Protein AF-A0A1B6HDA8-F1 (afdb_monomer)

Nearest PDB structures (foldseek):
  6xi7-assembly1_B  TM=4.904E-01  e=6.123E+00  Homo sapiens

Sequence (120 aa):
MDWLINKYRIKIRGKKWYFPLFTNMIDMALVNAHVLYNIANPKITLLDFKRQVARVYLALPSISDPKKAGRPSLSKPASKRTLETIRKNPVGHFIVRTTNGRQRKCGICKRNARKQCSKC

pLDDT: mean 83.33, std 12.79, range [51.28, 96.06]

Secondary structure (DSSP, 8-state):
-HHHHHHT---PPPSSTTHHHHHHHHHHHHHHHHHHHHHHSS---HHHHHHHHHHHHHHS--TT-TTT-SS--S---GGGSS-HHHHT-SS---EEE-TTS--EE-TTT--EESEEES--

Mean predicted aligned error: 14.11 Å

Radius of gyration: 25.86 Å; Cα contacts (8 Å, |Δi|>4): 84; chains: 1; bounding box: 62×27×57 Å

Structure (mmCIF, N/CA/C/O backbone):
data_AF-A0A1B6HDA8-F1
#
_entry.id   AF-A0A1B6HDA8-F1
#
loop_
_atom_site.group_PDB
_atom_site.id
_atom_site.type_symbol
_atom_site.label_atom_id
_atom_site.label_alt_id
_atom_site.label_comp_id
_atom_site.label_asym_id
_atom_site.label_entity_id
_atom_site.label_seq_id
_atom_site.pdbx_PDB_ins_code
_atom_site.Cartn_x
_atom_site.Cartn_y
_atom_site.Cartn_z
_atom_site.occupancy
_atom_site.B_iso_or_equiv
_atom_site.auth_seq_id
_atom_site.auth_comp_id
_atom_site.auth_asym_id
_atom_site.auth_atom_id
_atom_site.pdbx_PDB_model_num
ATOM 1 N N . MET A 1 1 ? 22.106 6.023 -12.214 1.00 66.62 1 MET A N 1
ATOM 2 C CA . MET A 1 1 ? 21.232 5.332 -11.238 1.00 66.62 1 MET A CA 1
ATOM 3 C C . MET A 1 1 ? 20.334 6.322 -10.489 1.00 66.62 1 MET A C 1
ATOM 5 O O . MET A 1 1 ? 19.130 6.097 -10.429 1.00 66.62 1 MET A O 1
ATOM 9 N N . ASP A 1 2 ? 20.869 7.457 -10.027 1.00 77.81 2 ASP A N 1
ATOM 10 C CA . ASP A 1 2 ? 20.131 8.444 -9.210 1.00 77.81 2 ASP A CA 1
ATOM 11 C C . ASP A 1 2 ? 18.897 9.069 -9.872 1.00 77.81 2 ASP A C 1
ATOM 13 O O . ASP A 1 2 ? 17.887 9.301 -9.208 1.00 77.81 2 ASP A O 1
ATOM 17 N N . TRP A 1 3 ? 18.917 9.270 -11.192 1.00 86.25 3 TRP A N 1
ATOM 18 C CA . TRP A 1 3 ? 17.743 9.757 -11.926 1.00 86.25 3 TRP A CA 1
ATOM 19 C C . TRP A 1 3 ? 16.529 8.815 -11.807 1.00 86.25 3 TRP A C 1
ATOM 21 O O . TRP A 1 3 ? 15.402 9.273 -11.606 1.00 86.25 3 TRP A O 1
ATOM 31 N N . LEU A 1 4 ? 16.750 7.494 -11.871 1.00 84.62 4 LEU A N 1
ATOM 32 C CA . LEU A 1 4 ? 15.685 6.490 -11.735 1.00 84.62 4 LEU A CA 1
ATOM 33 C C . LEU A 1 4 ? 15.117 6.467 -10.313 1.00 84.62 4 LEU A C 1
ATOM 35 O O . LEU A 1 4 ? 13.900 6.382 -10.136 1.00 84.62 4 LEU A O 1
ATOM 39 N N . ILE A 1 5 ? 15.995 6.592 -9.314 1.00 86.62 5 ILE A N 1
ATOM 40 C CA . ILE A 1 5 ? 15.625 6.662 -7.896 1.00 86.62 5 ILE A CA 1
ATOM 41 C C . ILE A 1 5 ? 14.756 7.897 -7.643 1.00 86.62 5 ILE A C 1
ATOM 43 O O . ILE A 1 5 ? 13.706 7.799 -7.008 1.00 86.62 5 ILE A O 1
ATOM 47 N N . ASN A 1 6 ? 15.143 9.055 -8.183 1.00 88.06 6 ASN A N 1
ATOM 48 C CA . ASN A 1 6 ? 14.422 10.302 -7.946 1.00 88.06 6 ASN A CA 1
ATOM 49 C C . ASN A 1 6 ? 13.035 10.334 -8.622 1.00 88.06 6 ASN A C 1
ATOM 51 O O . ASN A 1 6 ? 12.097 10.919 -8.082 1.00 88.06 6 ASN A O 1
ATOM 55 N N . LYS A 1 7 ? 12.866 9.653 -9.766 1.00 89.00 7 LYS A N 1
ATOM 56 C CA . LYS A 1 7 ? 1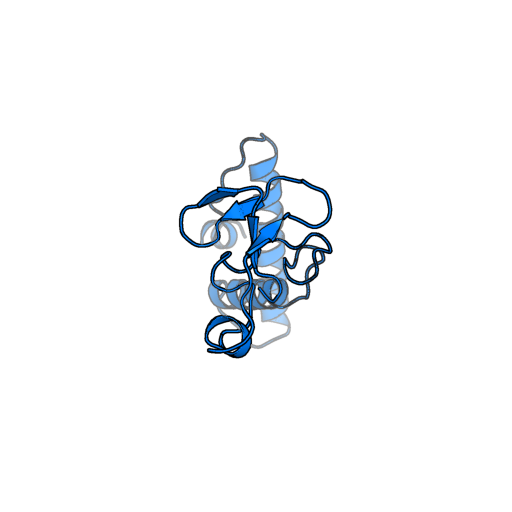1.620 9.657 -10.557 1.00 89.00 7 LYS A CA 1
ATOM 57 C C . LYS A 1 7 ? 10.399 9.117 -9.801 1.00 89.00 7 LYS A C 1
ATOM 59 O O . LYS A 1 7 ? 9.307 9.662 -9.934 1.00 89.00 7 LYS A O 1
ATOM 64 N N . TYR A 1 8 ? 10.577 8.063 -9.001 1.00 90.19 8 TYR A N 1
ATOM 65 C CA . TYR A 1 8 ? 9.499 7.435 -8.221 1.00 90.19 8 TYR A CA 1
ATOM 66 C C . TYR A 1 8 ? 9.878 7.250 -6.748 1.00 90.19 8 TYR A C 1
ATOM 68 O O . TYR A 1 8 ? 9.551 6.220 -6.155 1.00 90.19 8 TYR A O 1
ATOM 76 N N . ARG A 1 9 ? 10.576 8.228 -6.163 1.00 90.50 9 ARG A N 1
ATOM 77 C CA . ARG A 1 9 ? 11.053 8.184 -4.774 1.00 90.50 9 ARG A CA 1
ATOM 78 C C . ARG A 1 9 ? 9.913 8.017 -3.764 1.00 90.50 9 ARG A C 1
ATOM 80 O O . ARG A 1 9 ? 8.853 8.637 -3.893 1.00 90.50 9 ARG A O 1
ATOM 87 N N . ILE A 1 10 ? 10.153 7.248 -2.705 1.00 90.38 10 ILE A N 1
ATOM 88 C CA . ILE A 1 10 ? 9.261 7.143 -1.546 1.00 90.38 10 ILE A CA 1
ATOM 89 C C . ILE A 1 10 ? 9.184 8.505 -0.836 1.00 90.38 10 ILE A C 1
ATOM 91 O O . ILE A 1 10 ? 10.152 8.980 -0.244 1.00 90.38 10 ILE A O 1
ATOM 95 N N . LYS A 1 11 ? 8.003 9.137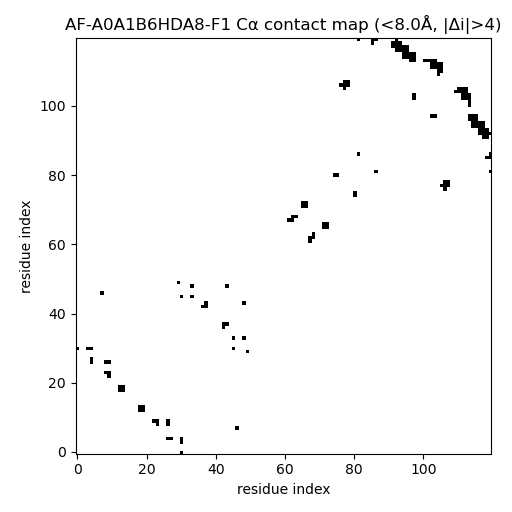 -0.863 1.00 88.69 11 LYS A N 1
ATOM 96 C CA . LYS A 1 11 ? 7.748 10.460 -0.247 1.00 88.69 11 LYS A CA 1
ATOM 97 C C . LYS A 1 11 ? 7.334 10.402 1.230 1.00 88.69 11 LYS A C 1
ATOM 99 O O . LYS A 1 11 ? 7.006 11.431 1.817 1.00 88.69 11 LYS A O 1
ATOM 104 N N . ILE A 1 12 ? 7.320 9.214 1.832 1.00 90.12 12 ILE A N 1
ATOM 105 C CA . ILE A 1 12 ? 6.935 9.031 3.235 1.00 90.12 12 ILE A CA 1
ATOM 106 C C . ILE A 1 12 ? 7.980 9.713 4.123 1.00 90.12 12 ILE A C 1
ATOM 108 O O . ILE A 1 12 ? 9.179 9.484 3.968 1.00 90.12 12 ILE A O 1
ATOM 112 N N . ARG A 1 13 ? 7.525 10.547 5.062 1.00 87.19 13 ARG A N 1
ATOM 113 C CA . ARG A 1 13 ? 8.384 11.205 6.052 1.00 87.19 13 ARG A CA 1
ATOM 114 C C . ARG A 1 13 ? 8.231 10.513 7.400 1.00 87.19 13 ARG A C 1
ATOM 116 O O . ARG A 1 13 ? 7.131 10.437 7.940 1.00 87.19 13 ARG A O 1
ATOM 123 N N . GLY A 1 14 ? 9.337 10.015 7.939 1.00 89.19 14 GLY A N 1
ATOM 124 C CA . GLY A 1 14 ? 9.410 9.490 9.299 1.00 89.19 14 GLY A CA 1
ATOM 125 C C . GLY A 1 14 ? 9.982 10.536 10.249 1.00 89.19 14 GLY A C 1
ATOM 126 O O . GLY A 1 14 ? 10.764 11.386 9.839 1.00 89.19 14 GLY A O 1
ATOM 127 N N . LYS A 1 15 ? 9.612 10.462 11.532 1.00 91.38 15 LYS A N 1
ATOM 128 C CA . LYS A 1 15 ? 10.144 11.360 12.576 1.00 91.38 15 LYS A CA 1
ATOM 129 C C . LYS A 1 15 ? 11.595 11.053 12.957 1.00 91.38 15 LYS A C 1
ATOM 131 O O . LYS A 1 15 ? 12.266 11.886 13.548 1.00 91.38 15 LYS A O 1
ATOM 136 N N . LYS A 1 16 ? 12.057 9.833 12.676 1.00 95.00 16 LYS A N 1
ATOM 137 C CA . LYS A 1 16 ? 13.387 9.359 13.059 1.00 95.00 16 LYS A CA 1
ATOM 138 C C . LYS A 1 16 ? 14.404 9.738 11.987 1.00 95.00 16 LYS A C 1
ATOM 140 O O . LYS A 1 16 ? 14.138 9.537 10.804 1.00 95.00 16 LYS A O 1
ATOM 145 N N . TRP A 1 17 ? 15.572 10.215 12.413 1.00 94.88 17 TRP A N 1
ATOM 146 C CA . TRP A 1 17 ? 16.639 10.703 11.530 1.00 94.88 17 TRP A CA 1
ATOM 147 C C . TRP A 1 17 ? 17.093 9.669 10.488 1.00 94.88 17 TRP A C 1
ATOM 149 O O . TRP A 1 17 ? 17.429 10.036 9.369 1.00 94.88 17 TRP A O 1
ATOM 159 N N . TYR A 1 18 ? 17.055 8.376 10.823 1.00 94.44 18 TYR A N 1
ATOM 160 C CA . TYR A 1 18 ? 17.486 7.297 9.932 1.00 94.44 18 TYR A CA 1
ATOM 161 C C . TYR A 1 18 ? 16.420 6.888 8.906 1.00 94.44 18 TYR A C 1
ATOM 163 O O . TYR A 1 18 ? 16.699 6.120 7.988 1.00 94.44 18 TYR A O 1
ATOM 171 N N . PHE A 1 19 ? 15.176 7.356 9.048 1.00 94.94 19 PHE A N 1
ATOM 172 C CA . PHE A 1 19 ? 14.077 6.923 8.185 1.00 94.94 19 PHE A CA 1
ATOM 173 C C . PHE A 1 19 ? 14.298 7.265 6.699 1.00 94.94 19 PHE A C 1
ATOM 175 O O . PHE A 1 19 ? 14.053 6.395 5.865 1.00 94.94 19 PHE A O 1
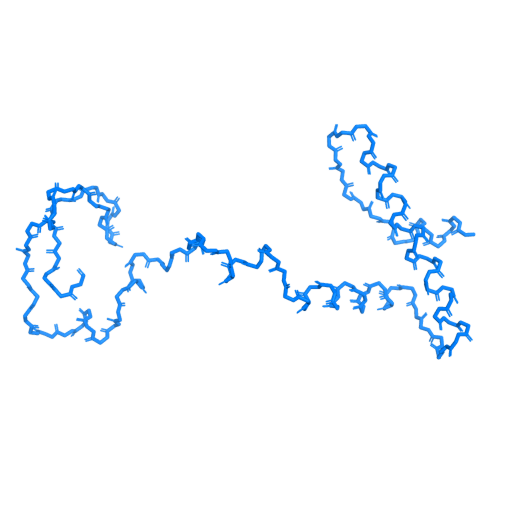ATOM 182 N N . PRO A 1 20 ? 14.809 8.460 6.336 1.00 92.00 20 PRO A N 1
ATOM 183 C CA . PRO A 1 20 ? 15.171 8.764 4.953 1.00 92.00 20 PRO A CA 1
ATOM 184 C C . PRO A 1 20 ? 16.272 7.861 4.385 1.00 92.00 20 PRO A C 1
ATOM 186 O O . PRO A 1 20 ? 16.265 7.603 3.186 1.00 92.00 20 PRO A O 1
ATOM 189 N N . LEU A 1 21 ? 17.202 7.371 5.215 1.00 93.06 21 LEU A N 1
ATOM 190 C CA . LEU A 1 21 ? 18.236 6.423 4.780 1.00 93.06 21 LEU A CA 1
ATOM 191 C C . LEU A 1 21 ? 17.605 5.071 4.449 1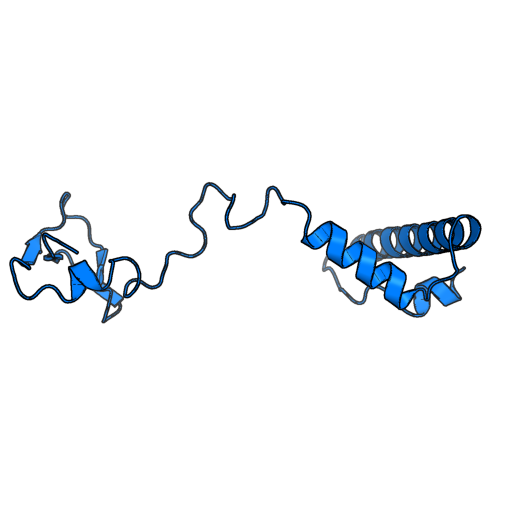.00 93.06 21 LEU A C 1
ATOM 193 O O . LEU A 1 21 ? 17.842 4.514 3.381 1.00 93.06 21 LEU A O 1
ATOM 197 N N . PHE A 1 22 ? 16.728 4.590 5.330 1.00 94.56 22 PHE A N 1
ATOM 198 C CA . PHE A 1 22 ? 16.003 3.338 5.136 1.00 94.56 22 PHE A CA 1
ATOM 199 C C . PHE A 1 22 ? 15.142 3.346 3.865 1.00 94.56 22 PHE A C 1
ATOM 201 O O . PHE A 1 22 ? 15.214 2.416 3.062 1.00 94.56 22 PHE A O 1
ATOM 208 N N . THR A 1 23 ? 14.353 4.400 3.635 1.00 93.75 23 THR A N 1
ATOM 209 C CA . THR A 1 23 ? 13.534 4.489 2.415 1.00 93.75 23 THR A CA 1
ATOM 210 C C . THR A 1 23 ? 14.392 4.607 1.158 1.00 93.75 23 THR A C 1
ATOM 212 O O . THR A 1 23 ? 14.045 4.026 0.132 1.00 93.75 23 THR A O 1
ATOM 215 N N . ASN A 1 24 ? 15.542 5.280 1.243 1.00 92.81 24 ASN A N 1
ATOM 216 C CA . ASN A 1 24 ? 16.493 5.365 0.140 1.00 92.81 24 ASN A CA 1
ATOM 217 C C . ASN A 1 24 ? 17.097 3.999 -0.219 1.00 92.81 24 ASN A C 1
ATOM 219 O O . ASN A 1 24 ? 17.195 3.677 -1.400 1.00 92.81 24 ASN A O 1
ATOM 223 N N . MET A 1 25 ? 17.438 3.174 0.778 1.00 94.44 25 MET A N 1
ATOM 224 C CA . MET A 1 25 ? 17.912 1.802 0.550 1.00 94.44 25 MET A CA 1
ATOM 225 C C . MET A 1 25 ? 16.862 0.946 -0.171 1.00 94.44 25 MET A C 1
ATOM 227 O O . MET A 1 25 ? 17.204 0.204 -1.090 1.00 94.44 25 MET A O 1
ATOM 231 N N . ILE A 1 26 ? 15.581 1.078 0.195 1.00 94.44 26 ILE A N 1
ATOM 232 C CA . ILE A 1 26 ? 14.484 0.369 -0.484 1.00 94.44 26 ILE A CA 1
ATOM 233 C C . ILE A 1 26 ? 14.356 0.821 -1.943 1.00 94.44 26 ILE A C 1
ATOM 235 O O . ILE A 1 26 ? 14.230 -0.018 -2.836 1.00 94.44 26 ILE A O 1
ATOM 239 N N . ASP A 1 27 ? 14.391 2.131 -2.203 1.00 93.62 27 ASP A N 1
ATOM 240 C CA . ASP A 1 27 ? 14.305 2.647 -3.571 1.00 93.62 27 ASP A CA 1
ATOM 241 C C . ASP A 1 27 ? 15.497 2.187 -4.429 1.00 93.62 27 ASP A C 1
ATOM 243 O O . ASP A 1 27 ? 15.292 1.788 -5.576 1.00 93.62 27 ASP A O 1
ATOM 247 N N . MET A 1 28 ? 16.715 2.165 -3.874 1.00 94.12 28 MET A N 1
ATOM 248 C CA . MET A 1 28 ? 17.903 1.621 -4.547 1.00 94.12 28 MET A CA 1
ATOM 249 C C . MET A 1 28 ? 17.737 0.137 -4.886 1.00 94.12 28 MET A C 1
ATOM 251 O O . MET A 1 28 ? 17.955 -0.261 -6.030 1.00 94.12 28 MET A O 1
ATOM 255 N N . ALA A 1 29 ? 17.293 -0.677 -3.92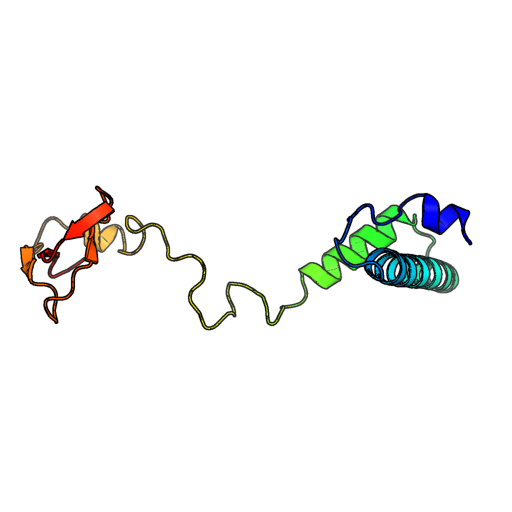3 1.00 94.94 29 ALA A N 1
ATOM 256 C CA . ALA A 1 29 ? 17.061 -2.103 -4.137 1.00 94.94 29 ALA A CA 1
ATOM 257 C C . ALA A 1 29 ? 16.021 -2.359 -5.242 1.00 94.94 29 ALA A C 1
ATOM 259 O O . ALA A 1 29 ? 16.236 -3.206 -6.108 1.00 94.94 29 ALA A O 1
ATOM 260 N N . LEU A 1 30 ? 14.924 -1.593 -5.265 1.00 95.06 30 LEU A N 1
ATOM 261 C CA . LEU A 1 30 ? 13.890 -1.704 -6.299 1.00 95.06 30 LEU A CA 1
ATOM 262 C C . LEU A 1 30 ? 14.397 -1.313 -7.690 1.00 95.06 30 LEU A C 1
ATOM 264 O O . LEU A 1 30 ? 14.064 -1.982 -8.666 1.00 95.06 30 LEU A O 1
ATOM 268 N N . VAL A 1 31 ? 15.189 -0.244 -7.798 1.00 94.88 31 VAL A N 1
ATOM 269 C CA . VAL A 1 31 ? 15.770 0.186 -9.079 1.00 94.88 31 VAL A CA 1
ATOM 270 C C . VAL A 1 31 ? 16.764 -0.855 -9.596 1.00 94.88 31 VAL A C 1
ATOM 272 O O . VAL A 1 31 ? 16.720 -1.201 -10.773 1.00 94.88 31 VAL A O 1
ATOM 275 N N . ASN A 1 32 ? 17.595 -1.423 -8.722 1.00 94.75 32 ASN A N 1
ATOM 276 C CA . ASN A 1 32 ? 18.528 -2.487 -9.099 1.00 94.75 32 ASN A CA 1
ATOM 277 C C . ASN A 1 32 ? 17.794 -3.753 -9.554 1.00 94.75 32 ASN A C 1
ATOM 279 O O . ASN A 1 32 ? 18.125 -4.321 -10.593 1.00 94.75 32 ASN A O 1
ATOM 283 N N . ALA A 1 33 ? 16.749 -4.155 -8.828 1.00 95.31 33 ALA A N 1
ATOM 284 C CA . ALA A 1 33 ? 15.907 -5.282 -9.212 1.00 95.31 33 ALA A CA 1
ATOM 285 C C . ALA A 1 33 ? 15.196 -5.048 -10.557 1.00 95.31 33 ALA A C 1
ATOM 287 O O . ALA A 1 33 ? 15.075 -5.978 -11.347 1.00 95.31 33 ALA A O 1
ATOM 288 N N . HIS A 1 34 ? 14.770 -3.815 -10.854 1.00 95.44 34 HIS A N 1
ATOM 289 C CA . HIS A 1 34 ? 14.177 -3.456 -12.149 1.00 95.44 34 HIS A CA 1
ATOM 290 C C . HIS A 1 34 ? 15.174 -3.587 -13.303 1.00 95.44 34 HIS A C 1
ATOM 292 O O . HIS A 1 34 ? 14.822 -4.105 -14.362 1.00 95.44 34 HIS A O 1
ATOM 298 N N . VAL A 1 35 ? 16.420 -3.149 -13.099 1.00 94.38 35 VAL A N 1
ATOM 299 C CA . VAL A 1 35 ? 17.491 -3.308 -14.093 1.00 94.38 35 VAL A CA 1
ATOM 300 C C . VAL A 1 35 ? 17.750 -4.790 -14.358 1.00 94.38 35 VAL A C 1
ATOM 302 O O . VAL A 1 35 ? 17.737 -5.198 -15.515 1.00 94.38 35 VAL A O 1
ATOM 305 N N . LEU A 1 36 ? 17.893 -5.602 -13.305 1.00 95.94 36 LEU A N 1
ATOM 306 C CA . LEU A 1 36 ? 18.065 -7.054 -13.430 1.00 95.94 36 LEU A CA 1
ATOM 307 C C . LEU A 1 36 ? 16.871 -7.721 -14.125 1.00 95.94 36 LEU A C 1
ATOM 309 O O . LEU A 1 36 ? 17.057 -8.553 -15.010 1.00 95.94 36 LEU A O 1
ATOM 313 N N . TYR A 1 37 ? 15.645 -7.319 -13.780 1.00 96.06 37 TYR A N 1
ATOM 314 C CA . TYR A 1 37 ? 14.435 -7.830 -14.416 1.00 96.06 37 TYR A CA 1
ATOM 315 C C . TYR A 1 37 ? 14.438 -7.565 -15.923 1.00 96.06 37 TYR A C 1
ATOM 317 O O . TYR A 1 37 ? 14.197 -8.488 -16.690 1.00 96.06 37 TYR A O 1
ATOM 325 N N . ASN A 1 38 ? 14.768 -6.344 -16.350 1.00 94.88 38 ASN A N 1
ATOM 326 C CA . ASN A 1 38 ? 14.805 -5.974 -17.769 1.00 94.88 38 ASN A CA 1
ATOM 327 C C . ASN A 1 38 ? 15.955 -6.617 -18.557 1.00 94.88 38 ASN A C 1
ATOM 329 O O . ASN A 1 38 ? 15.922 -6.589 -19.785 1.00 94.88 38 ASN A O 1
ATOM 333 N N . ILE A 1 39 ? 16.986 -7.127 -17.877 1.00 95.62 39 ILE A N 1
ATOM 334 C CA . ILE A 1 39 ? 18.051 -7.917 -18.510 1.00 95.62 39 ILE A CA 1
ATOM 335 C C . ILE A 1 39 ? 17.543 -9.334 -18.799 1.00 95.62 39 ILE A C 1
ATOM 337 O O . ILE A 1 39 ? 17.819 -9.874 -19.865 1.00 95.62 39 ILE A O 1
ATOM 341 N N . ALA A 1 40 ? 16.791 -9.926 -17.868 1.00 95.69 40 ALA A N 1
ATOM 342 C CA . ALA A 1 40 ? 16.330 -11.311 -17.966 1.00 95.69 40 ALA A CA 1
ATOM 343 C C . ALA A 1 40 ? 14.958 -11.487 -18.650 1.00 95.69 40 ALA A C 1
ATOM 345 O O . ALA A 1 40 ? 14.634 -12.584 -19.091 1.00 95.69 40 ALA A O 1
ATOM 346 N N . ASN A 1 41 ? 14.133 -10.439 -18.713 1.00 94.81 41 ASN A N 1
ATOM 347 C CA . ASN A 1 41 ? 12.730 -10.495 -19.139 1.00 94.81 41 ASN A CA 1
ATOM 348 C C . ASN A 1 41 ? 12.390 -9.356 -20.115 1.00 94.81 41 ASN A C 1
ATOM 350 O O . ASN A 1 41 ? 13.162 -8.400 -20.245 1.00 94.81 41 ASN A O 1
ATOM 354 N N . PRO A 1 42 ? 11.211 -9.401 -20.773 1.00 93.56 42 PRO A N 1
ATOM 355 C CA . PRO A 1 42 ? 10.722 -8.282 -21.566 1.00 93.56 42 PRO A CA 1
ATOM 356 C C . PRO A 1 42 ? 10.741 -6.973 -20.777 1.00 93.56 42 PRO A C 1
ATOM 358 O O . PRO A 1 42 ? 10.342 -6.917 -19.611 1.00 93.56 42 PRO A O 1
ATOM 361 N N . LYS A 1 43 ? 11.204 -5.907 -21.433 1.00 93.12 43 LYS A N 1
ATOM 362 C CA . LYS A 1 43 ? 11.354 -4.597 -20.800 1.00 93.12 43 LYS A CA 1
ATOM 363 C C . LYS A 1 43 ? 10.000 -4.081 -20.324 1.00 93.12 43 LYS A C 1
ATOM 365 O O . LYS A 1 43 ? 9.057 -3.979 -21.105 1.00 93.12 43 LYS A O 1
ATOM 370 N N . ILE A 1 44 ? 9.943 -3.669 -19.064 1.00 95.44 44 ILE A N 1
ATOM 371 C CA . ILE A 1 44 ? 8.774 -3.011 -18.475 1.00 95.44 44 ILE A CA 1
ATOM 372 C C . ILE A 1 44 ? 9.150 -1.648 -17.908 1.00 95.44 44 ILE A C 1
ATOM 374 O O . ILE A 1 44 ? 10.303 -1.383 -17.550 1.00 95.44 44 ILE A O 1
ATOM 378 N N . THR A 1 45 ? 8.167 -0.758 -17.793 1.00 94.81 45 THR A N 1
ATOM 379 C CA . THR A 1 45 ? 8.397 0.549 -17.176 1.00 94.81 45 THR A CA 1
ATOM 380 C C . THR A 1 45 ? 8.697 0.389 -15.681 1.00 94.81 45 THR A C 1
ATOM 382 O O . THR A 1 45 ? 8.162 -0.496 -15.010 1.00 94.81 45 THR A O 1
ATOM 385 N N . LEU A 1 46 ? 9.538 1.270 -15.127 1.00 93.00 46 LEU A N 1
ATOM 386 C CA . LEU A 1 46 ? 9.862 1.263 -13.693 1.00 93.00 46 LEU A CA 1
ATOM 387 C C . LEU A 1 46 ? 8.601 1.418 -12.821 1.00 93.00 46 LEU A C 1
ATOM 389 O O . LEU A 1 46 ? 8.506 0.826 -11.748 1.00 93.00 46 LEU A O 1
ATOM 393 N N . LEU A 1 47 ? 7.614 2.189 -13.290 1.00 93.62 47 LEU A N 1
ATOM 394 C CA . LEU A 1 47 ? 6.346 2.377 -12.590 1.00 93.62 47 LEU A CA 1
ATOM 395 C C . LEU A 1 47 ? 5.554 1.070 -12.494 1.00 93.62 47 LEU A C 1
ATOM 397 O O . LEU A 1 47 ? 5.068 0.726 -11.415 1.00 93.62 47 LEU A O 1
ATOM 401 N N . ASP A 1 48 ? 5.430 0.345 -13.605 1.00 95.19 48 ASP A N 1
ATOM 402 C CA . ASP A 1 48 ? 4.673 -0.904 -13.633 1.00 95.19 48 ASP A CA 1
ATOM 403 C C . ASP A 1 48 ? 5.381 -2.005 -12.852 1.00 95.19 48 ASP A C 1
ATOM 405 O O . ASP A 1 48 ? 4.720 -2.736 -12.116 1.00 95.19 48 ASP A O 1
ATOM 409 N N . PHE A 1 49 ? 6.715 -2.049 -12.893 1.00 95.44 49 PHE A N 1
ATOM 410 C CA . PHE A 1 49 ? 7.491 -2.933 -12.028 1.00 95.44 49 PHE A CA 1
ATOM 411 C C . PHE A 1 49 ? 7.199 -2.673 -10.544 1.00 95.44 49 PHE A C 1
ATOM 413 O O . PHE A 1 49 ? 6.805 -3.588 -9.821 1.00 95.44 49 PHE A O 1
ATOM 420 N N . LYS A 1 50 ? 7.282 -1.413 -10.085 1.00 94.31 50 LYS A N 1
ATOM 421 C CA . LYS A 1 50 ? 6.969 -1.059 -8.686 1.00 94.31 50 LYS A CA 1
ATOM 422 C C . LYS A 1 50 ? 5.529 -1.427 -8.308 1.00 94.31 50 LYS A C 1
ATOM 424 O O . LYS A 1 50 ? 5.296 -1.896 -7.195 1.00 94.31 50 LYS A O 1
ATOM 429 N N . ARG A 1 51 ? 4.561 -1.251 -9.218 1.00 95.12 51 ARG A N 1
ATOM 430 C CA . ARG A 1 51 ? 3.158 -1.654 -9.001 1.00 95.12 51 ARG A CA 1
ATOM 431 C C . ARG A 1 51 ? 3.010 -3.164 -8.843 1.00 95.12 51 ARG A C 1
ATOM 433 O O . ARG A 1 51 ? 2.283 -3.595 -7.952 1.00 95.12 51 ARG A O 1
ATOM 440 N N . GLN A 1 52 ? 3.669 -3.954 -9.688 1.00 95.31 52 GLN A N 1
ATOM 441 C CA . GLN A 1 52 ? 3.636 -5.414 -9.592 1.00 95.31 52 GLN A CA 1
ATOM 442 C C . GLN A 1 52 ? 4.238 -5.882 -8.269 1.00 95.31 52 GLN A C 1
ATOM 444 O O . GLN A 1 52 ? 3.580 -6.613 -7.533 1.00 95.31 52 GLN A O 1
ATOM 449 N N . VAL A 1 53 ? 5.418 -5.371 -7.912 1.00 94.56 53 VAL A N 1
ATOM 450 C CA . VAL A 1 53 ? 6.075 -5.681 -6.637 1.00 94.56 53 VAL A CA 1
ATOM 451 C C . VAL A 1 53 ? 5.163 -5.343 -5.454 1.00 94.56 53 VAL A C 1
ATOM 453 O O . VAL A 1 53 ? 4.926 -6.189 -4.595 1.00 94.56 53 VAL A O 1
ATOM 456 N N . ALA A 1 54 ? 4.571 -4.145 -5.434 1.00 92.75 54 ALA A N 1
ATOM 457 C CA . ALA A 1 54 ? 3.645 -3.747 -4.376 1.00 92.75 54 ALA A CA 1
ATOM 458 C C . ALA A 1 54 ? 2.422 -4.675 -4.280 1.00 92.75 54 ALA A C 1
ATOM 460 O O . ALA A 1 54 ? 2.037 -5.063 -3.181 1.00 92.75 54 ALA A O 1
ATOM 461 N N . ARG A 1 55 ? 1.822 -5.064 -5.413 1.00 93.19 55 ARG A N 1
ATOM 462 C CA . ARG A 1 55 ? 0.683 -5.997 -5.441 1.00 93.19 55 ARG A CA 1
ATOM 463 C C . ARG A 1 55 ? 1.054 -7.370 -4.894 1.00 93.19 55 ARG A C 1
ATOM 465 O O . ARG A 1 55 ? 0.281 -7.912 -4.114 1.00 93.19 55 ARG A O 1
ATOM 472 N N . VAL A 1 56 ? 2.223 -7.899 -5.256 1.00 92.12 56 VAL A N 1
ATOM 473 C CA . VAL A 1 56 ? 2.718 -9.182 -4.734 1.00 92.12 56 VAL A CA 1
ATOM 474 C C . VAL A 1 56 ? 2.876 -9.103 -3.216 1.00 92.12 56 VAL A C 1
ATOM 476 O O . VAL A 1 56 ? 2.314 -9.930 -2.506 1.00 92.12 56 VAL A O 1
ATOM 479 N N . TYR A 1 57 ? 3.541 -8.065 -2.699 1.00 88.50 57 TYR A N 1
ATOM 480 C CA . TYR A 1 57 ? 3.715 -7.899 -1.252 1.00 88.50 57 TYR A CA 1
ATOM 481 C C . TYR A 1 57 ? 2.408 -7.660 -0.487 1.00 88.50 57 TYR A C 1
ATOM 483 O O . TYR A 1 57 ? 2.296 -8.081 0.660 1.00 88.50 57 TYR A O 1
ATOM 491 N N . LEU A 1 58 ? 1.416 -7.012 -1.102 1.00 85.00 58 LEU A N 1
ATOM 492 C CA . LEU A 1 58 ? 0.088 -6.830 -0.508 1.00 85.00 58 LEU A CA 1
ATOM 493 C C . LEU A 1 58 ? -0.772 -8.100 -0.556 1.00 85.00 58 LEU A C 1
ATOM 495 O O . LEU A 1 58 ? -1.625 -8.280 0.310 1.00 85.00 58 LEU A O 1
ATOM 499 N N . ALA A 1 59 ? -0.582 -8.953 -1.565 1.00 84.81 59 ALA A N 1
ATOM 500 C CA . ALA A 1 59 ? -1.286 -10.226 -1.699 1.00 84.81 59 ALA A CA 1
ATOM 501 C C . ALA A 1 59 ? -0.692 -11.323 -0.804 1.00 84.81 59 ALA A C 1
ATOM 503 O O . ALA A 1 59 ? -1.394 -12.275 -0.457 1.00 84.81 59 ALA A O 1
ATOM 504 N N . LEU A 1 60 ? 0.585 -11.196 -0.422 1.00 82.81 60 LEU A N 1
ATOM 505 C CA . LEU A 1 60 ? 1.212 -12.112 0.519 1.00 82.81 60 LEU A CA 1
ATOM 506 C C . LEU A 1 60 ? 0.453 -12.080 1.857 1.00 82.81 60 LEU A C 1
ATOM 508 O O . LEU A 1 60 ? 0.234 -11.003 2.418 1.00 82.81 60 LEU A O 1
ATOM 512 N N . PRO A 1 61 ? 0.059 -13.246 2.397 1.00 70.69 61 PRO A N 1
ATOM 513 C CA . PRO A 1 61 ? -0.615 -13.306 3.682 1.00 70.69 61 PRO A CA 1
ATOM 514 C C . PRO A 1 61 ? 0.313 -12.766 4.774 1.00 70.69 61 PRO A C 1
ATOM 516 O O . PRO A 1 61 ? 1.290 -13.415 5.143 1.00 70.69 61 PRO A O 1
ATOM 519 N N . SER A 1 62 ? 0.012 -11.582 5.302 1.00 66.62 62 SER A N 1
ATOM 520 C CA . SER A 1 62 ? 0.837 -10.965 6.334 1.00 66.62 62 SER A CA 1
ATOM 521 C C . SER A 1 62 ? 0.477 -11.499 7.722 1.00 66.62 62 SER A C 1
ATOM 523 O O . SER A 1 62 ? -0.677 -11.798 8.029 1.00 66.62 62 SER A O 1
ATOM 525 N N . ILE A 1 63 ? 1.477 -11.597 8.601 1.00 58.94 63 ILE A N 1
ATOM 526 C CA . ILE A 1 63 ? 1.271 -11.865 10.040 1.00 58.94 63 ILE A CA 1
ATOM 527 C C . ILE A 1 63 ? 0.407 -10.752 10.667 1.00 58.94 63 ILE A C 1
ATOM 529 O O . ILE A 1 63 ? -0.324 -10.968 11.629 1.00 58.94 63 ILE A O 1
ATOM 533 N N . SER A 1 64 ? 0.465 -9.560 10.076 1.00 55.75 64 SER A N 1
ATOM 534 C CA . SER A 1 64 ? -0.325 -8.379 10.404 1.00 55.75 64 SER A CA 1
ATOM 535 C C . SER A 1 64 ? -1.662 -8.291 9.658 1.00 55.75 64 SER A C 1
ATOM 537 O O . SER A 1 64 ? -2.329 -7.262 9.773 1.00 55.75 64 SER A O 1
ATOM 539 N N . ASP A 1 65 ? -2.080 -9.331 8.920 1.00 61.06 65 ASP A N 1
ATOM 540 C CA . ASP A 1 65 ? -3.398 -9.373 8.290 1.00 61.06 65 ASP A CA 1
ATOM 541 C C . ASP A 1 65 ? -4.432 -9.266 9.418 1.00 61.06 65 ASP A C 1
ATOM 543 O O . ASP A 1 65 ? -4.463 -10.132 10.298 1.00 61.06 65 ASP A O 1
ATOM 547 N N . PRO A 1 66 ? -5.283 -8.225 9.444 1.00 56.62 66 PRO A N 1
ATOM 548 C CA . PRO A 1 66 ? -6.292 -8.064 10.484 1.00 56.62 66 PRO A CA 1
ATOM 549 C C . PRO A 1 66 ? -7.210 -9.283 10.617 1.00 56.62 66 PRO A C 1
ATOM 551 O O . PRO A 1 66 ? -7.772 -9.500 11.687 1.00 56.62 66 PRO A O 1
ATOM 554 N N . LYS A 1 67 ? -7.352 -10.083 9.547 1.00 56.47 67 LYS A N 1
ATOM 555 C CA . LYS A 1 67 ? -8.107 -11.342 9.545 1.00 56.47 67 LYS A CA 1
ATOM 556 C C . LYS A 1 67 ? -7.374 -12.489 10.249 1.00 56.47 67 LYS A C 1
ATOM 558 O O . LYS A 1 67 ? -8.032 -13.417 10.705 1.00 56.47 67 LYS A O 1
ATOM 563 N N . LYS A 1 68 ? -6.039 -12.435 10.329 1.00 52.72 68 LYS A N 1
ATOM 564 C CA . LYS A 1 68 ? -5.166 -13.410 11.012 1.00 52.72 68 LYS A CA 1
ATOM 565 C C . LYS A 1 68 ? -4.667 -12.932 12.373 1.00 52.72 68 LYS A C 1
ATOM 567 O O . LYS A 1 68 ? -4.195 -13.744 13.165 1.00 52.72 68 LYS A O 1
ATOM 572 N N . ALA A 1 69 ? -4.781 -11.639 12.669 1.00 56.00 69 ALA A N 1
ATOM 573 C CA . ALA A 1 69 ? -4.551 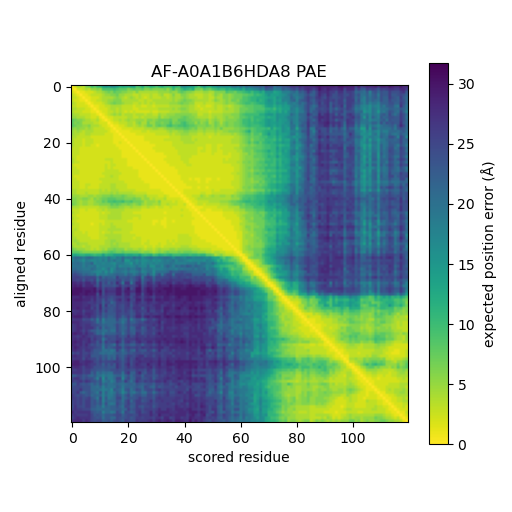-11.113 14.001 1.00 56.00 69 ALA A CA 1
ATOM 574 C C . ALA A 1 69 ? -5.525 -11.809 14.967 1.00 56.00 69 ALA A C 1
ATOM 576 O O . ALA A 1 69 ? -6.722 -11.537 14.966 1.00 56.00 69 ALA A O 1
ATOM 577 N N . GLY A 1 70 ? -5.014 -12.706 15.818 1.00 51.28 70 GLY A N 1
ATOM 578 C CA . GLY A 1 70 ? -5.808 -13.417 16.834 1.00 51.28 70 GLY A CA 1
ATOM 579 C C . GLY A 1 70 ? -6.529 -12.488 17.823 1.00 51.28 70 GLY A C 1
ATOM 580 O O . GLY A 1 70 ? -7.394 -12.917 18.582 1.00 51.28 70 GLY A O 1
ATOM 581 N N . ARG A 1 71 ? -6.221 -11.186 17.790 1.00 55.06 71 ARG A N 1
ATOM 582 C CA . ARG A 1 71 ? -7.045 -10.143 18.387 1.00 55.06 71 ARG A CA 1
ATOM 583 C C . ARG A 1 71 ? -8.096 -9.721 17.355 1.00 55.06 71 ARG A C 1
ATOM 585 O O . ARG A 1 71 ? -7.684 -9.138 16.357 1.00 55.06 71 ARG A O 1
ATOM 592 N N . PRO A 1 72 ? -9.411 -9.921 17.588 1.00 52.91 72 PRO A N 1
ATOM 593 C CA . PRO A 1 72 ? -10.470 -9.472 16.683 1.00 52.91 72 PRO A CA 1
ATOM 594 C C . PRO A 1 72 ? -10.443 -7.945 16.544 1.00 52.91 72 PRO A C 1
ATOM 596 O O . PRO A 1 72 ? -11.122 -7.196 17.248 1.00 52.91 72 PRO A O 1
ATOM 599 N N . SER A 1 73 ? -9.593 -7.483 15.641 1.00 58.69 73 SER A N 1
ATOM 600 C CA . SER A 1 73 ? -9.529 -6.128 15.152 1.00 58.69 73 SER A CA 1
ATOM 601 C C . SER A 1 73 ? -10.729 -5.964 14.235 1.00 58.69 73 SER A C 1
ATOM 603 O O . SER A 1 73 ? -10.908 -6.737 13.300 1.00 58.69 73 SER A O 1
ATOM 605 N N . LEU A 1 74 ? -11.566 -4.971 14.541 1.00 53.19 74 LEU A N 1
ATOM 606 C CA . LEU A 1 74 ? -12.782 -4.619 13.804 1.00 53.19 74 LEU A CA 1
ATOM 607 C C . LEU A 1 74 ? -13.934 -5.595 14.046 1.00 53.19 74 LEU A C 1
ATOM 609 O O . LEU A 1 74 ? -14.456 -6.263 13.154 1.00 53.19 74 LEU A O 1
ATOM 613 N N . SER A 1 75 ? -14.402 -5.592 15.297 1.00 54.56 75 SER A N 1
ATOM 614 C CA . SER A 1 75 ? -15.752 -6.023 15.631 1.00 54.56 75 SER A CA 1
ATOM 615 C C . SER A 1 75 ? -16.719 -5.491 14.577 1.00 54.56 75 SER A C 1
ATOM 617 O O . SER A 1 75 ? -16.788 -4.272 14.380 1.00 54.56 75 SER A O 1
ATOM 619 N N . LYS A 1 76 ? -17.497 -6.380 13.952 1.00 58.84 76 LYS A N 1
ATOM 620 C CA . LYS A 1 76 ? -18.707 -5.972 13.237 1.00 58.84 76 LYS A CA 1
ATOM 621 C C . LYS A 1 76 ? -19.410 -4.894 14.087 1.00 58.84 76 LYS A C 1
ATOM 623 O O . LYS A 1 76 ? -19.424 -5.038 15.326 1.00 58.84 76 LYS A O 1
ATOM 628 N N . PRO A 1 77 ? -19.937 -3.811 13.476 1.00 60.00 77 PRO A N 1
ATOM 629 C CA . PRO A 1 77 ? -20.754 -2.832 14.188 1.00 60.00 77 PRO A CA 1
ATOM 630 C C . PRO A 1 77 ? -21.710 -3.570 15.117 1.00 60.00 77 PRO A C 1
ATOM 632 O O . PRO A 1 77 ? -22.175 -4.644 14.752 1.00 60.00 77 PRO A O 1
ATOM 635 N N . ALA A 1 78 ? -21.985 -3.058 16.315 1.00 61.09 78 ALA A N 1
ATOM 636 C CA . ALA A 1 78 ? -22.810 -3.794 17.274 1.00 61.09 78 ALA A CA 1
ATOM 637 C C . ALA A 1 78 ? -24.166 -4.239 16.678 1.00 61.09 78 ALA A C 1
ATOM 639 O O . ALA A 1 78 ? -24.643 -5.318 17.010 1.00 61.09 78 ALA A O 1
ATOM 640 N N . SER A 1 79 ? -24.704 -3.476 15.719 1.00 62.34 79 SER A N 1
ATOM 641 C CA . SER A 1 79 ? -25.880 -3.820 14.906 1.00 62.34 79 SER A CA 1
ATOM 642 C C . SER A 1 79 ? -25.716 -5.033 13.979 1.00 62.34 79 SER A C 1
ATOM 644 O O . SER A 1 79 ? -26.703 -5.671 13.651 1.00 62.34 79 SER A O 1
ATOM 646 N N . LYS A 1 80 ? -24.489 -5.355 13.560 1.00 67.69 80 LYS A N 1
ATOM 647 C CA . LYS A 1 80 ? -24.118 -6.466 12.666 1.00 67.69 80 LYS A CA 1
ATOM 648 C C . LYS A 1 80 ? -23.448 -7.638 13.401 1.00 67.69 80 LYS A C 1
ATOM 650 O O . LYS A 1 80 ? -22.899 -8.528 12.751 1.00 67.69 80 LYS A O 1
ATOM 655 N N . ARG A 1 81 ? -23.395 -7.620 14.741 1.00 70.00 81 ARG A N 1
ATOM 656 C CA . ARG A 1 81 ? -22.825 -8.728 15.536 1.00 70.00 81 ARG A CA 1
ATOM 657 C C . ARG A 1 81 ? -23.762 -9.928 15.597 1.00 70.00 81 ARG A C 1
ATOM 659 O O . ARG A 1 81 ? -23.279 -11.053 15.607 1.00 70.00 81 ARG A O 1
ATOM 666 N N . THR A 1 82 ? -25.066 -9.680 15.601 1.00 72.06 82 THR A N 1
ATOM 667 C CA . THR A 1 82 ? -26.104 -10.703 15.506 1.00 72.06 82 THR A CA 1
ATOM 668 C C . THR A 1 82 ? -26.549 -10.879 14.061 1.00 72.06 82 THR A C 1
ATOM 670 O O . THR A 1 82 ? -26.554 -9.932 13.275 1.00 72.06 82 THR A O 1
ATOM 673 N N . LEU A 1 83 ? -26.895 -12.114 13.697 1.00 79.38 83 LEU A N 1
ATOM 674 C CA . LEU A 1 83 ? -27.486 -12.414 12.396 1.00 79.38 83 LEU A CA 1
ATOM 675 C C . LEU A 1 83 ? -28.864 -11.745 12.297 1.00 79.38 83 LEU A C 1
ATOM 677 O O . LEU A 1 83 ? -29.639 -11.773 13.253 1.00 79.38 83 LEU A O 1
ATOM 681 N N . GLU A 1 84 ? -29.181 -11.167 11.137 1.00 80.56 84 GLU A N 1
ATOM 682 C CA . GLU A 1 84 ? -30.467 -10.489 10.899 1.00 80.56 84 GLU A CA 1
ATOM 683 C C . GLU A 1 84 ? -31.664 -11.429 11.094 1.00 80.56 84 GLU A C 1
ATOM 685 O O . GLU A 1 84 ? -32.695 -11.002 11.604 1.00 80.56 84 GLU A O 1
ATOM 690 N N . THR A 1 85 ? -31.502 -12.716 10.778 1.00 83.56 85 THR A N 1
ATOM 691 C CA . THR A 1 85 ? -32.513 -13.762 11.000 1.00 83.56 85 THR A CA 1
ATOM 692 C C . THR A 1 85 ? -32.859 -13.946 12.475 1.00 83.56 85 THR A C 1
ATOM 694 O O . THR A 1 85 ? -34.018 -14.161 12.812 1.00 83.56 85 THR A O 1
ATOM 697 N N . ILE A 1 86 ? -31.870 -13.819 13.365 1.00 83.38 86 ILE A N 1
ATOM 698 C CA . ILE A 1 86 ? -32.079 -13.892 14.813 1.00 83.38 86 ILE A CA 1
ATOM 699 C C . ILE A 1 86 ? -32.646 -12.562 15.314 1.00 83.38 86 ILE A C 1
ATOM 701 O O . ILE A 1 86 ? -33.587 -12.565 16.091 1.00 83.38 86 ILE A O 1
ATOM 705 N N . ARG A 1 87 ? -32.121 -11.420 14.848 1.00 80.19 87 ARG A N 1
ATOM 706 C CA . ARG A 1 87 ? -32.539 -10.076 15.290 1.00 80.19 87 ARG A CA 1
ATOM 707 C C . ARG A 1 87 ? -33.984 -9.728 14.920 1.00 80.19 87 ARG A C 1
ATOM 709 O O . ARG A 1 87 ? -34.632 -9.013 15.677 1.00 80.19 87 ARG A O 1
ATOM 716 N N . LYS A 1 88 ? -34.452 -10.168 13.748 1.00 83.50 88 LYS A N 1
ATOM 717 C CA . LYS A 1 88 ? -35.810 -9.920 13.232 1.00 83.50 88 LYS A CA 1
ATOM 718 C C . LYS A 1 88 ? -36.789 -11.049 13.552 1.00 83.50 88 LYS A C 1
ATOM 720 O O . LYS A 1 88 ? -37.906 -11.032 13.044 1.00 83.50 88 LYS A O 1
ATOM 725 N N . ASN A 1 89 ? -36.388 -12.032 14.357 1.00 85.62 89 ASN A N 1
ATOM 726 C CA . ASN A 1 89 ? -37.301 -13.091 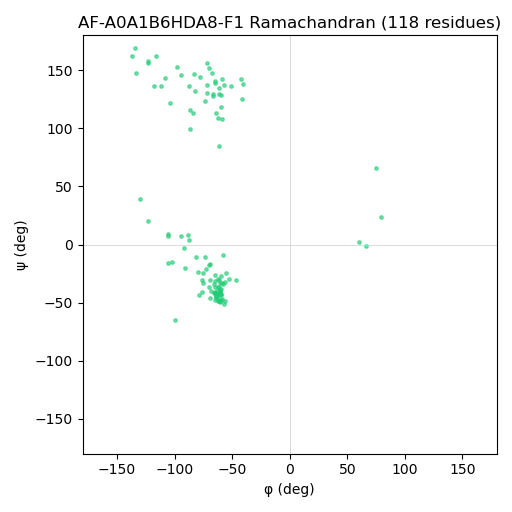14.755 1.00 85.62 89 ASN A CA 1
ATOM 727 C C . ASN A 1 89 ? -38.414 -12.494 15.647 1.00 85.62 89 ASN A C 1
ATOM 729 O O . ASN A 1 89 ? -38.102 -11.814 16.624 1.00 85.62 89 ASN A O 1
ATOM 733 N N . PRO A 1 90 ? -39.705 -12.716 15.349 1.00 84.00 90 PRO A N 1
ATOM 734 C CA . PRO A 1 90 ? -40.788 -12.132 16.142 1.00 84.00 90 PRO A CA 1
ATOM 735 C C . PRO A 1 90 ? -40.974 -12.803 17.514 1.00 84.00 90 PRO A C 1
ATOM 737 O O . PRO A 1 90 ? -41.698 -12.278 18.355 1.00 84.00 90 PRO A O 1
ATOM 740 N N . VAL A 1 91 ? -40.330 -13.947 17.774 1.00 86.88 91 VAL A N 1
ATOM 741 C CA . VAL A 1 91 ? -40.598 -14.788 18.948 1.00 86.88 91 VAL A CA 1
ATOM 742 C C . VAL A 1 91 ? -39.373 -14.901 19.856 1.00 86.88 91 VAL A C 1
ATOM 744 O O . VAL A 1 91 ? -38.257 -15.192 19.424 1.00 86.88 91 VAL A O 1
ATOM 747 N N . GLY A 1 92 ? -39.590 -14.784 21.169 1.00 83.38 92 GLY A N 1
ATOM 748 C CA . GLY A 1 92 ? -38.631 -15.205 22.198 1.00 83.38 92 GLY A CA 1
ATOM 749 C C . GLY A 1 92 ? -37.469 -14.247 22.472 1.00 83.38 92 GLY A C 1
ATOM 750 O O . GLY A 1 92 ? -36.425 -14.683 22.957 1.00 83.38 92 GLY A O 1
ATOM 751 N N . HIS A 1 93 ? -37.631 -12.958 22.175 1.00 85.75 93 HIS A N 1
ATOM 752 C CA . HIS A 1 93 ? -36.711 -11.914 22.623 1.00 85.75 93 HIS A CA 1
ATOM 753 C C . HIS A 1 93 ? -37.122 -11.415 24.009 1.00 85.75 93 HIS A C 1
ATOM 755 O O . HIS A 1 93 ? -38.000 -10.568 24.135 1.00 85.75 93 HIS A O 1
ATOM 761 N N . PHE A 1 94 ? -36.457 -11.909 25.052 1.00 89.62 94 PHE A N 1
ATOM 762 C CA . PHE A 1 94 ? -36.693 -11.461 26.424 1.00 89.62 94 PHE A CA 1
ATOM 763 C C . PHE A 1 94 ? -35.522 -10.621 26.922 1.00 89.62 94 PHE A C 1
ATOM 765 O O . PHE A 1 94 ? -34.362 -10.890 26.598 1.00 89.62 94 PHE A O 1
ATOM 772 N N . ILE A 1 95 ? -35.819 -9.587 27.708 1.00 88.94 95 ILE A N 1
ATOM 773 C CA . ILE A 1 95 ? -34.794 -8.740 28.317 1.00 88.94 95 ILE A CA 1
ATOM 774 C C . ILE A 1 95 ? -34.322 -9.411 29.604 1.00 88.94 95 ILE A C 1
ATOM 776 O O . ILE A 1 95 ? -35.058 -9.488 30.583 1.00 88.94 95 ILE A O 1
ATOM 780 N N . VAL A 1 96 ? -33.069 -9.851 29.611 1.00 90.81 96 VAL A N 1
ATOM 781 C CA . VAL A 1 96 ? -32.418 -10.488 30.759 1.00 90.81 96 VAL A CA 1
ATOM 782 C C . VAL A 1 96 ? -31.247 -9.641 31.249 1.00 90.81 96 VAL A C 1
ATOM 784 O O . VAL A 1 96 ? -30.747 -8.756 30.548 1.00 90.81 96 VAL A O 1
ATOM 787 N N . ARG A 1 97 ? -30.785 -9.884 32.478 1.00 88.44 97 ARG A N 1
ATOM 788 C CA . ARG A 1 97 ? -29.539 -9.275 32.966 1.00 88.44 97 ARG A CA 1
ATOM 789 C C . ARG A 1 97 ? -28.336 -9.880 32.237 1.00 88.44 97 ARG A C 1
ATOM 791 O O . ARG A 1 97 ? -28.382 -11.022 31.786 1.00 88.44 97 ARG A O 1
ATOM 798 N N . THR A 1 98 ? -27.254 -9.113 32.104 1.00 84.88 98 THR A N 1
ATOM 799 C CA . THR A 1 98 ? -25.998 -9.641 31.547 1.00 84.88 98 THR A CA 1
ATOM 800 C C . THR A 1 98 ? -25.531 -10.845 32.368 1.00 84.88 98 THR A C 1
ATOM 802 O O . THR A 1 98 ? -25.539 -10.759 33.594 1.00 84.88 98 THR A O 1
ATOM 805 N N . THR A 1 99 ? -25.064 -11.910 31.704 1.00 75.06 99 THR A N 1
ATOM 806 C CA . THR A 1 99 ? -24.678 -13.202 32.319 1.00 75.06 99 THR A CA 1
ATOM 807 C C . THR A 1 99 ? -23.793 -13.087 33.565 1.00 75.06 99 THR A C 1
ATOM 809 O O . THR A 1 99 ? -23.929 -13.898 34.467 1.00 75.06 99 THR A O 1
ATOM 812 N N . ASN A 1 100 ? -22.956 -12.047 33.667 1.00 77.00 100 ASN A N 1
ATOM 813 C CA . ASN A 1 100 ? -22.057 -11.834 34.811 1.00 77.00 100 ASN A CA 1
ATOM 814 C C . ASN A 1 100 ? -22.269 -10.468 35.499 1.00 77.00 100 ASN A C 1
ATOM 816 O O . ASN A 1 100 ? -21.329 -9.911 36.060 1.00 77.00 100 ASN A O 1
ATOM 820 N N . GLY A 1 101 ? -23.427 -9.818 35.321 1.00 76.31 101 GLY A N 1
ATOM 821 C CA . GLY A 1 101 ? -23.698 -8.460 35.836 1.00 76.31 101 GLY A CA 1
ATOM 822 C C . GLY A 1 101 ? -22.850 -7.338 35.210 1.00 76.31 101 GLY A C 1
ATOM 823 O O . GLY A 1 101 ? -23.030 -6.160 35.528 1.00 76.31 101 GLY A O 1
ATOM 824 N N . ARG A 1 102 ? -21.944 -7.687 34.287 1.00 80.50 102 ARG A N 1
ATOM 825 C CA . ARG A 1 102 ? -21.051 -6.758 33.589 1.00 80.50 102 ARG A CA 1
ATOM 826 C C . ARG A 1 102 ? -21.844 -5.788 32.712 1.00 80.50 102 ARG A C 1
ATOM 828 O O . ARG A 1 102 ? -22.806 -6.165 32.036 1.00 80.50 102 ARG A O 1
ATOM 835 N N . GLN A 1 103 ? -21.402 -4.534 32.687 1.00 83.81 103 GLN A N 1
ATOM 836 C CA . GLN A 1 103 ? -21.927 -3.534 31.761 1.00 83.81 103 GLN A CA 1
ATOM 837 C C . GLN A 1 103 ? -21.454 -3.832 30.332 1.00 83.81 103 GLN A C 1
ATOM 839 O O . GLN A 1 103 ? -20.292 -4.161 30.100 1.00 83.81 103 GLN A O 1
ATOM 844 N N . ARG A 1 104 ? -22.365 -3.705 29.366 1.00 80.62 104 ARG A N 1
ATOM 845 C CA . ARG A 1 104 ? -22.091 -3.776 27.923 1.00 80.62 104 ARG A CA 1
ATOM 846 C C . ARG A 1 104 ? -22.576 -2.490 27.251 1.00 80.62 104 ARG A C 1
ATOM 848 O O . ARG A 1 104 ? -23.440 -1.805 27.790 1.00 80.62 104 ARG A O 1
ATOM 855 N N . LYS A 1 105 ? -22.051 -2.153 26.069 1.00 83.50 105 LYS A N 1
ATOM 856 C CA . LYS A 1 105 ? -22.591 -1.045 25.262 1.00 83.50 105 LYS A CA 1
ATOM 857 C C . LYS A 1 105 ? -23.805 -1.509 24.464 1.00 83.50 105 LYS A C 1
ATOM 859 O O . LYS A 1 105 ? -23.737 -2.530 23.783 1.00 83.50 105 LYS A O 1
ATOM 864 N N . CYS A 1 106 ? -24.884 -0.735 24.506 1.00 81.31 106 CYS A N 1
ATOM 865 C CA . CYS A 1 106 ? -26.055 -0.955 23.667 1.00 81.31 106 CYS A CA 1
ATOM 866 C C . CYS A 1 106 ? -25.681 -0.840 22.182 1.00 81.31 106 CYS A C 1
ATOM 868 O O . CYS A 1 106 ? -25.005 0.108 21.779 1.00 81.31 106 CYS A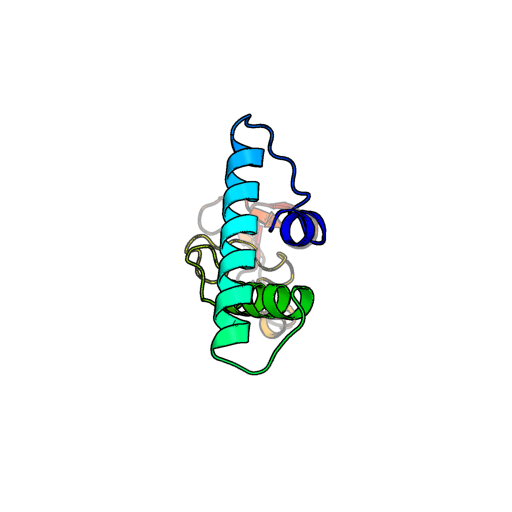 O 1
ATOM 870 N N . GLY A 1 107 ? -26.153 -1.778 21.357 1.00 75.75 107 GLY A N 1
ATOM 871 C CA . GLY A 1 107 ? -25.863 -1.773 19.924 1.00 75.75 107 GLY A CA 1
ATOM 872 C C . GLY A 1 107 ? -26.523 -0.645 19.128 1.00 75.75 107 GLY A C 1
ATOM 873 O O . GLY A 1 107 ? -26.076 -0.362 18.020 1.00 75.75 107 GLY A O 1
ATOM 874 N N . ILE A 1 108 ? -27.539 0.011 19.702 1.00 79.75 108 ILE A N 1
ATOM 875 C CA . ILE A 1 108 ? -28.293 1.112 19.085 1.00 79.75 108 ILE A CA 1
ATOM 876 C C . ILE A 1 108 ? -27.788 2.459 19.615 1.00 79.75 108 ILE A C 1
ATOM 878 O O . ILE A 1 108 ? -27.189 3.238 18.881 1.00 79.75 108 ILE A O 1
ATOM 882 N N . CYS A 1 109 ? -27.968 2.721 20.914 1.00 84.19 109 CYS A N 1
ATOM 883 C CA . CYS A 1 109 ? -27.671 4.028 21.509 1.00 84.19 109 CYS A CA 1
ATOM 884 C C . CYS A 1 109 ? -26.245 4.165 22.066 1.00 84.19 109 CYS A C 1
ATOM 886 O O . CYS A 1 109 ? -25.901 5.224 22.583 1.00 84.19 109 CYS A O 1
ATOM 888 N N . LYS A 1 110 ? -25.424 3.103 22.020 1.00 81.62 110 LYS A N 1
ATOM 889 C CA . LYS A 1 110 ? -24.022 3.059 22.495 1.00 81.62 110 LYS A CA 1
AT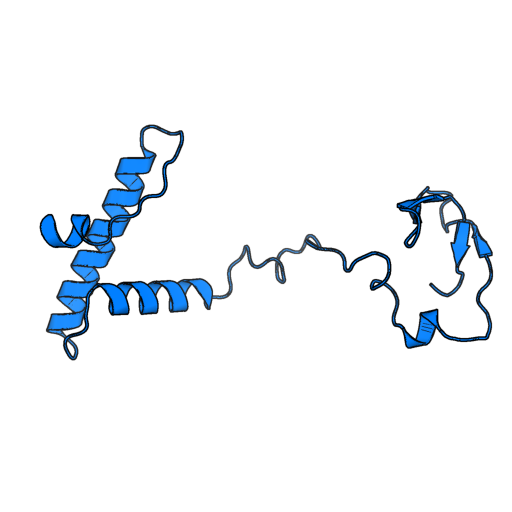OM 890 C C . LYS A 1 110 ? -23.798 3.365 23.987 1.00 81.62 110 LYS A C 1
ATOM 892 O O . LYS A 1 110 ? -22.650 3.329 24.432 1.00 81.62 110 LYS A O 1
ATOM 897 N N . ARG A 1 111 ? -24.860 3.607 24.766 1.00 86.88 111 ARG A N 1
ATOM 898 C CA . ARG A 1 111 ? -24.810 3.778 26.228 1.00 86.88 111 ARG A CA 1
ATOM 899 C C . ARG A 1 111 ? -24.538 2.454 26.940 1.00 86.88 111 ARG A C 1
ATOM 901 O O . ARG A 1 111 ? -24.825 1.381 26.406 1.00 86.88 111 ARG A O 1
ATOM 908 N N . ASN A 1 112 ? -24.003 2.541 28.153 1.00 88.81 112 ASN A N 1
ATOM 909 C CA . ASN A 1 112 ? -23.762 1.377 29.000 1.00 88.81 112 ASN A CA 1
ATOM 910 C C . ASN A 1 112 ? -25.093 0.822 29.531 1.00 88.81 112 ASN A C 1
ATOM 912 O O . ASN A 1 112 ? -25.909 1.559 30.075 1.00 88.81 112 ASN A O 1
ATOM 916 N N . ALA A 1 113 ? -25.294 -0.484 29.391 1.00 87.56 113 ALA A N 1
ATOM 917 C CA . ALA A 1 113 ? -26.469 -1.211 29.845 1.00 87.56 113 ALA A CA 1
ATOM 918 C C . ALA A 1 113 ? -26.055 -2.492 30.586 1.00 87.56 113 ALA A C 1
ATOM 920 O O . ALA A 1 113 ? -25.041 -3.116 30.272 1.00 87.56 113 ALA A O 1
ATOM 921 N N . ARG A 1 114 ? -26.861 -2.889 31.577 1.00 88.62 114 ARG A N 1
ATOM 922 C CA . ARG A 1 114 ? -26.763 -4.188 32.280 1.00 88.62 114 ARG A CA 1
ATOM 923 C C . ARG A 1 114 ? -27.869 -5.168 31.866 1.00 88.62 114 ARG A C 1
ATOM 925 O O . ARG A 1 114 ? -28.058 -6.201 32.503 1.00 88.62 114 ARG A O 1
ATOM 932 N N . LYS A 1 115 ? -28.628 -4.797 30.834 1.00 88.44 115 LYS A N 1
ATOM 933 C CA . LYS A 1 115 ? -29.724 -5.562 30.241 1.00 88.44 115 LYS A CA 1
ATOM 934 C C . LYS A 1 115 ? -29.300 -5.993 28.835 1.00 88.44 115 LYS A C 1
ATOM 936 O O . LYS A 1 115 ? -28.723 -5.182 28.109 1.00 88.44 115 LYS A O 1
ATOM 941 N N . GLN A 1 116 ? -29.572 -7.239 28.470 1.00 87.12 116 GLN A N 1
ATOM 942 C CA . GLN A 1 116 ? -29.302 -7.814 27.152 1.00 87.12 116 GLN A CA 1
ATOM 943 C C . GLN A 1 116 ? -30.492 -8.663 26.693 1.00 87.12 116 GLN A C 1
ATOM 945 O O . GLN A 1 116 ? -31.342 -9.027 27.504 1.00 87.12 116 GLN A O 1
ATOM 950 N N . CYS A 1 117 ? -30.569 -8.961 25.400 1.00 86.62 117 CYS A N 1
ATOM 951 C CA . CYS A 1 117 ? -31.562 -9.900 24.900 1.00 86.62 117 CYS A CA 1
ATOM 952 C C . CYS A 1 117 ? -31.105 -11.335 25.203 1.00 86.62 117 CYS A C 1
ATOM 954 O O . CYS A 1 117 ? -29.916 -11.631 25.138 1.00 86.62 117 CYS A O 1
ATOM 956 N N . SER A 1 118 ? -32.033 -12.237 25.519 1.00 86.31 118 SER A N 1
ATOM 957 C CA . SER A 1 118 ? -31.735 -13.664 25.707 1.00 86.31 118 SER A CA 1
ATOM 958 C C . SER A 1 118 ? -31.202 -14.345 24.438 1.00 86.31 118 SER A C 1
ATOM 960 O O . SER A 1 118 ? -30.425 -15.289 24.539 1.00 86.31 118 SER A O 1
ATOM 962 N N . LYS A 1 119 ? -31.599 -13.862 23.251 1.00 83.00 119 LYS A N 1
ATOM 963 C CA . LYS A 1 119 ? -31.233 -14.428 21.939 1.00 83.00 119 LYS A CA 1
ATOM 964 C C . LYS A 1 119 ? -30.192 -13.617 21.153 1.00 83.00 119 LYS A C 1
ATOM 966 O O . LYS A 1 119 ? -29.665 -14.128 20.169 1.00 83.00 119 LYS A O 1
ATOM 971 N N . CYS A 1 120 ? -29.941 -12.354 21.516 1.00 75.94 120 CYS A N 1
ATOM 972 C CA . CYS A 1 120 ? -29.138 -11.396 20.735 1.00 75.94 120 CYS A CA 1
ATOM 973 C C . CYS A 1 120 ? -28.045 -10.709 21.555 1.00 75.94 120 CYS A C 1
ATOM 975 O O . CYS A 1 120 ? -28.358 -10.208 22.658 1.00 75.94 120 CYS A O 1
#

Solvent-accessible surface area (backbone atoms only — not comparable to full-atom values): 7513 Å² total; per-residue (Å²): 112,67,69,67,40,64,74,73,52,80,82,79,82,61,95,52,87,62,40,67,55,54,50,48,51,52,41,50,52,52,53,52,50,49,55,54,45,43,71,78,42,82,78,69,56,73,68,57,51,53,49,51,54,50,50,52,64,68,67,45,89,48,83,80,32,58,92,64,33,89,61,82,61,78,70,57,55,62,71,60,67,49,57,65,74,64,73,68,47,93,70,79,78,44,84,36,68,32,96,79,69,51,74,42,64,39,57,83,82,60,47,81,34,49,64,37,45,73,76,95

Organism: NCBI:txid320908

Foldseek 3Di:
DVVQCVVDQDPDDDPDPCVSVVSSVVSVVLVVVLVVCVVVHPHDDSVVSVVVVVVVVVPPDDCPPCVNPPPNDDDPQLVVNDDPCQVPDPDQFDKDFDPVQDWDQDSPPRDTDRIDTPRD